Protein AF-A0A3D4XRX7-F1 (afdb_monomer_lite)

Sequence (176 aa):
MFIRAAVGLFLGCFAVFLVAKLLLFFTFFVIAALLIKFAVLLLLSAFVLLILTALFGVLRHVVAAMRRYFSAPARERRRVAFASVQHVNAQRLFHFQRLQLGYFKEIQRQRVLEKDTKAHINKLAQAIEIELQRVKPLLPSATFRQFMRKNQRYRMQQNAKALLELHNQIATLTRK

Secondary structure (DSSP, 8-state):
-HHHHHHHHHHHHHHHHHHHHHHHHTT-HHHHHHHHHHHHHHHHHHHHHHHHHHHHHHHHHHHHHHHHHTSHHHHHHHHHHHHHHHHHHHHHHHHHHHHHHHHHHHHHHHHHHHHHHHHHHHHHHHHHHHHHHHHGGGS-HHHHHHHHHHHHHHHHTT-HHHHHHHHHHHHHHH--

Foldseek 3Di:
DLLVVLVVLLVVLVVLLVVLVVCVVVVVPPVSVVSPVVSVVSNVVSVVSVVVVVVVVVVVVVVVVVCVCPDPVVVVVVVVVVVVVVVVVVVVVVVVVVVVVVVVVVVVVVVVVVVVLLVVLVVLLVVVVVLLVVCVVVDDPVVSVVLNVQSVVCSVVSPPPSSVVSSVVSVVVVVD

Radius of gyration: 50.94 Å; chains: 1; bounding box: 102×37×115 Å

pLDDT: mean 88.62, std 7.12, range [45.5, 96.94]

Structure (mmCIF, N/CA/C/O backbone):
data_AF-A0A3D4XRX7-F1
#
_entry.id   AF-A0A3D4XRX7-F1
#
loop_
_atom_site.group_PDB
_atom_site.id
_atom_site.type_symbol
_atom_site.label_atom_id
_atom_site.label_alt_id
_atom_site.label_comp_id
_atom_site.label_asym_id
_atom_site.label_entity_id
_atom_site.label_seq_id
_atom_site.pdbx_PDB_ins_code
_atom_site.Cartn_x
_atom_site.Cartn_y
_atom_site.Cartn_z
_atom_site.occupancy
_atom_site.B_iso_or_equiv
_atom_site.auth_seq_id
_atom_site.auth_comp_id
_atom_site.auth_asym_id
_atom_site.auth_atom_id
_atom_site.pdbx_PDB_model_num
ATOM 1 N N . MET A 1 1 ? 22.500 5.547 -41.992 1.00 67.56 1 MET A N 1
ATOM 2 C CA . MET A 1 1 ? 23.628 5.896 -42.885 1.00 67.56 1 MET A CA 1
ATOM 3 C C . MET A 1 1 ? 24.955 5.930 -42.134 1.00 67.56 1 MET A C 1
ATOM 5 O O . MET A 1 1 ? 25.847 5.203 -42.538 1.00 67.56 1 MET A O 1
ATOM 9 N N . PHE A 1 2 ? 25.068 6.629 -40.999 1.00 73.88 2 PHE A N 1
ATOM 10 C CA . PHE A 1 2 ? 26.314 6.690 -40.212 1.00 73.88 2 PHE A CA 1
ATOM 11 C C . PHE A 1 2 ? 26.869 5.335 -39.732 1.00 73.88 2 PHE A C 1
ATOM 13 O O . PHE A 1 2 ? 28.061 5.103 -39.856 1.00 73.88 2 PHE A O 1
ATOM 20 N N . ILE A 1 3 ? 26.024 4.394 -39.291 1.00 76.50 3 ILE A N 1
ATOM 21 C CA . ILE A 1 3 ? 26.480 3.037 -38.913 1.00 76.50 3 ILE A CA 1
ATOM 22 C C . ILE A 1 3 ? 27.089 2.299 -40.117 1.00 76.50 3 ILE A C 1
ATOM 24 O O . ILE A 1 3 ? 28.121 1.652 -39.993 1.00 76.50 3 ILE A O 1
ATOM 28 N N . ARG A 1 4 ? 26.493 2.444 -41.310 1.00 80.62 4 ARG A N 1
ATOM 29 C CA . ARG A 1 4 ? 27.033 1.853 -42.548 1.00 80.62 4 ARG A CA 1
ATOM 30 C C . ARG A 1 4 ? 28.375 2.487 -42.927 1.00 80.62 4 ARG A C 1
ATOM 32 O O . ARG A 1 4 ? 29.272 1.773 -43.354 1.00 80.62 4 ARG A O 1
ATOM 39 N N . ALA A 1 5 ? 28.524 3.797 -42.719 1.00 78.12 5 ALA A N 1
ATOM 40 C CA . ALA A 1 5 ? 29.788 4.501 -42.925 1.00 78.12 5 ALA A CA 1
ATOM 41 C C . ALA A 1 5 ? 30.873 4.047 -41.930 1.00 78.12 5 ALA A C 1
ATOM 43 O O . ALA A 1 5 ? 31.991 3.776 -42.347 1.00 78.12 5 ALA A O 1
ATOM 44 N N . ALA A 1 6 ? 30.542 3.875 -40.645 1.00 76.94 6 ALA A N 1
ATOM 45 C CA . ALA A 1 6 ? 31.476 3.354 -39.643 1.00 76.94 6 ALA A CA 1
ATOM 46 C C . ALA A 1 6 ? 31.948 1.926 -39.960 1.00 76.94 6 ALA A C 1
ATOM 48 O O . ALA A 1 6 ? 33.137 1.636 -39.871 1.00 76.94 6 ALA A O 1
ATOM 49 N N . VAL A 1 7 ? 31.033 1.046 -40.377 1.00 81.31 7 VAL A N 1
ATOM 50 C CA . VAL A 1 7 ? 31.370 -0.326 -40.792 1.00 81.31 7 VAL A CA 1
ATOM 51 C C . VAL A 1 7 ? 32.230 -0.322 -42.060 1.00 81.31 7 VAL A C 1
ATOM 53 O O . VAL A 1 7 ? 33.197 -1.073 -42.141 1.00 81.31 7 VAL A O 1
ATOM 56 N N . GLY A 1 8 ? 31.935 0.558 -43.022 1.00 81.62 8 GLY A N 1
ATOM 57 C CA . GLY A 1 8 ? 32.759 0.738 -44.220 1.00 81.62 8 GLY A CA 1
ATOM 58 C C . GLY A 1 8 ? 34.181 1.211 -43.901 1.00 81.62 8 GLY A C 1
ATOM 59 O O . GLY A 1 8 ? 35.139 0.668 -44.443 1.00 81.62 8 GLY A O 1
ATOM 60 N N . LEU A 1 9 ? 34.332 2.158 -42.970 1.00 81.44 9 LEU A N 1
ATOM 61 C CA . LEU A 1 9 ? 35.639 2.604 -42.477 1.00 81.44 9 LEU A CA 1
ATOM 62 C C . LEU A 1 9 ? 36.388 1.472 -41.758 1.00 81.44 9 LEU A C 1
ATOM 64 O O . LEU A 1 9 ? 37.580 1.284 -41.977 1.00 81.44 9 LEU A O 1
ATOM 68 N N . PHE A 1 10 ? 35.694 0.662 -40.958 1.00 80.88 10 PHE A N 1
ATOM 69 C CA . PHE A 1 10 ? 36.294 -0.486 -40.277 1.00 80.88 10 PHE A CA 1
ATOM 70 C C . PHE A 1 10 ? 36.808 -1.550 -41.264 1.00 80.88 10 PHE A C 1
ATOM 72 O O . PHE A 1 10 ? 37.938 -2.023 -41.144 1.00 80.88 10 PHE A O 1
ATOM 79 N N . LEU A 1 11 ? 36.015 -1.878 -42.289 1.00 84.19 11 LEU A N 1
ATOM 80 C CA . LEU A 1 11 ? 36.417 -2.794 -43.364 1.00 84.19 11 LEU A CA 1
ATOM 81 C C . LEU A 1 11 ? 37.577 -2.226 -44.196 1.00 84.19 11 LEU A C 1
ATOM 83 O O . LEU A 1 11 ? 38.511 -2.953 -44.531 1.00 84.19 11 LEU A O 1
ATOM 87 N N . GLY A 1 12 ? 37.561 -0.919 -44.471 1.00 81.56 12 GLY A N 1
ATOM 88 C CA . GLY A 1 12 ? 38.665 -0.221 -45.129 1.00 81.56 12 GLY A CA 1
ATOM 89 C C . GLY A 1 12 ? 39.961 -0.282 -44.318 1.00 81.56 12 GLY A C 1
ATOM 90 O O . GLY A 1 12 ? 41.017 -0.578 -44.870 1.00 81.56 12 GLY A O 1
ATOM 91 N N . CYS A 1 13 ? 39.885 -0.098 -42.997 1.00 83.81 13 CYS A N 1
ATOM 92 C CA . CYS A 1 13 ? 41.031 -0.255 -42.102 1.00 83.81 13 CYS A CA 1
ATOM 93 C C . CYS A 1 13 ? 41.625 -1.669 -42.181 1.00 83.81 13 CYS A C 1
ATOM 95 O O . CYS A 1 13 ? 42.844 -1.817 -42.243 1.00 83.81 13 CYS A O 1
ATOM 97 N N . PHE A 1 14 ? 40.782 -2.704 -42.209 1.00 82.06 14 PHE A N 1
ATOM 98 C CA . PHE A 1 14 ? 41.235 -4.090 -42.328 1.00 82.06 14 PHE A CA 1
ATOM 99 C C . PHE A 1 14 ? 41.996 -4.340 -43.640 1.00 82.06 14 PHE A C 1
ATOM 101 O O . PHE A 1 14 ? 43.071 -4.941 -43.628 1.00 82.06 14 PHE A O 1
ATOM 108 N N . ALA A 1 15 ? 41.494 -3.807 -44.759 1.00 84.00 15 ALA A N 1
ATOM 109 C CA . ALA A 1 15 ? 42.167 -3.893 -46.054 1.00 84.00 15 ALA A CA 1
ATOM 110 C C . ALA A 1 15 ? 43.529 -3.172 -46.053 1.00 84.00 15 ALA A C 1
ATOM 112 O O . ALA A 1 15 ? 44.527 -3.738 -46.496 1.00 84.00 15 ALA A O 1
ATOM 113 N N . VAL A 1 16 ? 43.602 -1.959 -45.492 1.00 83.12 16 VAL A N 1
ATOM 114 C CA . VAL A 1 16 ? 44.862 -1.200 -45.374 1.00 83.12 16 VAL A CA 1
ATOM 115 C C . VAL A 1 16 ? 45.874 -1.937 -44.490 1.00 83.12 16 VAL A C 1
ATOM 117 O O . VAL A 1 16 ? 47.062 -1.963 -44.806 1.00 83.12 16 VAL A O 1
ATOM 120 N N . PHE A 1 17 ? 45.420 -2.590 -43.417 1.00 83.62 17 PHE A N 1
ATOM 121 C CA . PHE A 1 17 ? 46.286 -3.363 -42.525 1.00 83.62 17 PHE A CA 1
ATOM 122 C C . PHE A 1 17 ? 46.851 -4.623 -43.203 1.00 83.62 17 PHE A C 1
ATOM 124 O O . PHE A 1 17 ? 48.025 -4.948 -43.023 1.00 83.62 17 PHE A O 1
ATOM 131 N N . LEU A 1 18 ? 46.046 -5.309 -44.025 1.00 84.75 18 LEU A N 1
ATOM 132 C CA . LEU A 1 18 ? 46.500 -6.441 -44.841 1.00 84.75 18 LEU A CA 1
ATOM 133 C C . LEU A 1 18 ? 47.561 -6.016 -45.859 1.00 84.75 18 LEU A C 1
ATOM 135 O O . LEU A 1 18 ? 48.597 -6.672 -45.971 1.00 84.75 18 LEU A O 1
ATOM 139 N N . VAL A 1 19 ? 47.333 -4.895 -46.546 1.00 83.38 19 VAL A N 1
ATOM 140 C CA . VAL A 1 19 ? 48.297 -4.320 -47.493 1.00 83.38 19 VAL A CA 1
ATOM 141 C C . VAL A 1 19 ? 49.592 -3.944 -46.772 1.00 83.38 19 VAL A C 1
ATOM 143 O O . VAL A 1 19 ? 50.667 -4.342 -47.207 1.00 83.38 19 VAL A O 1
ATOM 146 N N . ALA A 1 20 ? 49.516 -3.271 -45.622 1.00 78.31 20 ALA A N 1
ATOM 147 C CA . ALA A 1 20 ? 50.701 -2.921 -44.840 1.00 78.31 20 ALA A CA 1
ATOM 148 C C . ALA A 1 20 ? 51.506 -4.155 -44.390 1.00 78.31 20 ALA A C 1
ATOM 150 O O . ALA A 1 20 ? 52.736 -4.142 -44.436 1.00 78.31 20 ALA A O 1
ATOM 151 N N . LYS A 1 21 ? 50.825 -5.241 -44.001 1.00 81.50 21 LYS A N 1
ATOM 152 C CA . LYS A 1 21 ? 51.461 -6.508 -43.613 1.00 81.50 21 LYS A CA 1
ATOM 153 C C . LYS A 1 21 ? 52.162 -7.190 -44.794 1.00 81.50 21 LYS A C 1
ATOM 155 O O . LYS A 1 21 ? 53.261 -7.710 -44.622 1.00 81.50 21 LYS A O 1
ATOM 160 N N . LEU A 1 22 ? 51.561 -7.149 -45.983 1.00 84.56 22 LEU A N 1
ATOM 161 C CA . LEU A 1 22 ? 52.189 -7.594 -47.232 1.00 84.56 22 LEU A CA 1
ATOM 162 C C . LEU A 1 22 ? 53.437 -6.760 -47.558 1.00 84.56 22 LEU A C 1
ATOM 164 O O . LEU A 1 22 ? 54.480 -7.330 -47.857 1.00 84.56 22 LEU A O 1
ATOM 168 N N . LEU A 1 23 ? 53.380 -5.430 -47.430 1.00 81.19 23 LEU A N 1
ATOM 169 C CA . LEU A 1 23 ? 54.551 -4.573 -47.662 1.00 81.19 23 LEU A CA 1
ATOM 170 C C . LEU A 1 23 ? 55.696 -4.842 -46.673 1.00 81.19 23 LEU A C 1
ATOM 172 O O . LEU A 1 23 ? 56.857 -4.792 -47.075 1.00 81.19 23 LEU A O 1
ATOM 176 N N . LEU A 1 24 ? 55.391 -5.160 -45.409 1.00 77.19 24 LEU A N 1
ATOM 177 C CA . LEU A 1 24 ? 56.407 -5.590 -44.439 1.00 77.19 24 LEU A CA 1
ATOM 178 C C . LEU A 1 24 ? 57.068 -6.911 -44.841 1.00 77.19 24 LEU A C 1
ATOM 180 O O . LEU A 1 24 ? 58.272 -7.062 -44.652 1.00 77.19 24 LEU A O 1
ATOM 184 N N . PHE A 1 25 ? 56.306 -7.846 -45.415 1.00 83.19 25 PHE A N 1
ATOM 185 C CA . PHE A 1 25 ? 56.841 -9.112 -45.920 1.00 83.19 25 PHE A CA 1
ATOM 186 C C . PHE A 1 25 ? 57.820 -8.897 -47.086 1.00 83.19 25 PHE A C 1
ATOM 188 O O . PHE A 1 25 ? 58.862 -9.541 -47.140 1.00 83.19 25 PHE A O 1
ATOM 195 N N . PHE A 1 26 ? 57.537 -7.927 -47.961 1.00 83.69 26 PHE A N 1
ATOM 196 C CA . PHE A 1 26 ? 58.425 -7.493 -49.049 1.00 83.69 26 PHE A CA 1
ATOM 197 C C . PHE A 1 26 ? 59.491 -6.464 -48.618 1.00 83.69 26 PHE A C 1
ATOM 199 O O . PHE A 1 26 ? 60.028 -5.765 -49.469 1.00 83.69 26 PHE A O 1
ATOM 206 N N . THR A 1 27 ? 59.769 -6.341 -47.313 1.00 80.94 27 THR A N 1
ATOM 207 C CA . THR A 1 27 ? 60.807 -5.471 -46.715 1.00 80.94 27 THR A CA 1
ATOM 208 C C . THR A 1 27 ? 60.687 -3.960 -46.998 1.00 80.94 27 THR A C 1
ATOM 210 O O . THR A 1 27 ? 61.606 -3.190 -46.710 1.00 80.94 27 THR A O 1
ATOM 213 N N . PHE A 1 28 ? 59.519 -3.473 -47.439 1.00 80.69 28 PHE A N 1
ATOM 214 C CA . PHE A 1 28 ? 59.228 -2.041 -47.618 1.00 80.69 28 PHE A CA 1
ATOM 215 C C . PHE A 1 28 ? 58.776 -1.369 -46.307 1.00 80.69 28 PHE A C 1
ATOM 217 O O . PHE A 1 28 ? 57.620 -0.967 -46.139 1.00 80.69 28 PHE A O 1
ATOM 224 N N . PHE A 1 29 ? 59.704 -1.215 -45.360 1.00 82.31 29 PHE A N 1
ATOM 225 C CA . PHE A 1 29 ? 59.407 -0.766 -43.992 1.00 82.31 29 PHE A CA 1
ATOM 226 C C . PHE A 1 29 ? 58.809 0.647 -43.884 1.00 82.31 29 PHE A C 1
ATOM 228 O O . PHE A 1 29 ? 57.873 0.861 -43.113 1.00 82.31 29 PHE A O 1
ATOM 235 N N . VAL A 1 30 ? 59.312 1.618 -44.654 1.00 83.62 30 VAL A N 1
ATOM 236 C CA . VAL A 1 30 ? 58.897 3.032 -44.534 1.00 83.62 30 VAL A CA 1
ATOM 237 C C . VAL A 1 30 ? 57.440 3.232 -44.966 1.00 83.62 30 VAL A C 1
ATOM 239 O O . VAL A 1 30 ? 56.657 3.874 -44.266 1.00 83.62 30 VAL A O 1
ATOM 242 N N . ILE A 1 31 ? 57.055 2.636 -46.096 1.00 82.06 31 ILE A N 1
ATOM 243 C CA . ILE A 1 31 ? 55.699 2.746 -46.651 1.00 82.06 31 ILE A CA 1
ATOM 244 C C . ILE A 1 31 ? 54.709 1.975 -45.771 1.00 82.06 31 ILE A C 1
ATOM 246 O O . ILE A 1 31 ? 53.620 2.472 -45.476 1.00 82.06 31 ILE A O 1
ATOM 250 N N . ALA A 1 32 ? 55.103 0.798 -45.276 1.00 81.62 32 ALA A N 1
ATOM 251 C CA . ALA A 1 32 ? 54.278 0.033 -44.353 1.00 81.62 32 ALA A CA 1
ATOM 252 C C . ALA A 1 32 ? 54.015 0.781 -43.036 1.00 81.62 32 ALA A C 1
ATOM 254 O O . ALA A 1 32 ? 52.882 0.794 -42.556 1.00 81.62 32 ALA A O 1
ATOM 255 N N . ALA A 1 33 ? 55.018 1.462 -42.473 1.00 83.81 33 ALA A N 1
ATOM 256 C CA . ALA A 1 33 ? 54.847 2.247 -41.251 1.00 83.81 33 ALA A CA 1
ATOM 257 C C . ALA A 1 33 ? 53.851 3.410 -41.430 1.00 83.81 33 ALA A C 1
ATOM 259 O O . ALA A 1 33 ? 53.053 3.684 -40.530 1.00 83.81 33 ALA A O 1
ATOM 260 N N . LEU A 1 34 ? 53.856 4.074 -42.593 1.00 86.75 34 LEU A N 1
ATOM 261 C CA . LEU A 1 34 ? 52.875 5.114 -42.923 1.00 86.75 34 LEU A CA 1
ATOM 262 C C . LEU A 1 34 ? 51.460 4.540 -43.069 1.00 86.75 34 LEU A C 1
ATOM 264 O O . LEU A 1 34 ? 50.518 5.097 -42.504 1.00 86.75 34 LEU A O 1
ATOM 268 N N . LEU A 1 35 ? 51.313 3.403 -43.756 1.00 84.75 35 LEU A N 1
ATOM 269 C CA . LEU A 1 35 ? 50.025 2.719 -43.909 1.00 84.75 35 LEU A CA 1
ATOM 270 C C . LEU A 1 35 ? 49.449 2.262 -42.564 1.00 84.75 35 LEU A C 1
ATOM 272 O O . LEU A 1 35 ? 48.249 2.399 -42.343 1.00 84.75 35 LEU A O 1
ATOM 276 N N . ILE A 1 36 ? 50.287 1.783 -41.640 1.00 85.69 36 ILE A N 1
ATOM 277 C CA . ILE A 1 36 ? 49.852 1.405 -40.287 1.00 85.69 36 ILE A CA 1
ATOM 278 C C . ILE A 1 36 ? 49.340 2.631 -39.524 1.00 85.69 36 ILE A C 1
ATOM 280 O O . ILE A 1 36 ? 48.254 2.579 -38.951 1.00 85.69 36 ILE A O 1
ATOM 284 N N . LYS A 1 37 ? 50.071 3.756 -39.544 1.00 87.44 37 LYS A N 1
ATOM 285 C CA . LYS A 1 37 ? 49.617 5.004 -38.901 1.00 87.44 37 LYS A CA 1
ATOM 286 C C . LYS A 1 37 ? 48.292 5.493 -39.487 1.00 87.44 37 LYS A C 1
ATOM 288 O O . LYS A 1 37 ? 47.403 5.903 -38.743 1.00 87.44 37 LYS A O 1
ATOM 293 N N . PHE A 1 38 ? 48.144 5.407 -40.807 1.00 85.38 38 PHE A N 1
ATOM 294 C CA . PHE A 1 38 ? 46.907 5.762 -41.492 1.00 85.38 38 PHE A CA 1
ATOM 295 C C . PHE A 1 38 ? 45.748 4.832 -41.107 1.00 85.38 38 PHE A C 1
ATOM 297 O O . PHE A 1 38 ? 44.667 5.315 -40.777 1.00 85.38 38 PHE A O 1
ATOM 304 N N . ALA A 1 39 ? 45.979 3.517 -41.058 1.00 83.75 39 ALA A N 1
ATOM 305 C CA . ALA A 1 39 ? 44.987 2.539 -40.615 1.00 83.75 39 ALA A CA 1
ATOM 306 C C . ALA A 1 39 ? 44.517 2.817 -39.178 1.00 83.75 39 ALA A C 1
ATOM 308 O O . ALA A 1 39 ? 43.318 2.815 -38.914 1.00 83.75 39 ALA A O 1
ATOM 309 N N . VAL A 1 40 ? 45.438 3.137 -38.263 1.00 88.00 40 VAL A N 1
ATOM 310 C CA . VAL A 1 40 ? 45.103 3.488 -36.872 1.00 88.00 40 VAL A CA 1
ATOM 311 C C . VAL A 1 40 ? 44.225 4.742 -36.796 1.00 88.00 40 VAL A C 1
ATOM 313 O O . VAL A 1 40 ? 43.233 4.742 -36.068 1.00 88.00 40 VAL A O 1
ATOM 316 N N . LEU A 1 41 ? 44.530 5.793 -37.565 1.00 89.44 41 LEU A N 1
ATOM 317 C CA . LEU A 1 41 ? 43.690 6.999 -37.619 1.00 89.44 41 LEU A CA 1
ATOM 318 C C . LEU A 1 41 ? 42.291 6.700 -38.173 1.00 89.44 41 LEU A C 1
ATOM 320 O O . LEU A 1 41 ? 41.293 7.208 -37.660 1.00 89.44 41 LEU A O 1
ATOM 324 N N . LEU A 1 42 ? 42.213 5.852 -39.197 1.00 86.81 42 LEU A N 1
ATOM 325 C CA . LEU A 1 42 ? 40.960 5.455 -39.833 1.00 86.81 42 LEU A CA 1
ATOM 326 C C . LEU A 1 42 ? 40.094 4.619 -38.871 1.00 86.81 42 LEU A C 1
ATOM 328 O O . LEU A 1 42 ? 38.892 4.862 -38.746 1.00 86.81 42 LEU A O 1
ATOM 332 N N . LEU A 1 43 ? 40.715 3.713 -38.109 1.00 87.19 43 LEU A N 1
ATOM 333 C CA . LEU A 1 43 ? 40.068 2.943 -37.045 1.00 87.19 43 LEU A CA 1
ATOM 334 C C . LEU A 1 43 ? 39.539 3.846 -35.923 1.00 87.19 43 LEU A C 1
ATOM 336 O O . LEU A 1 43 ? 38.391 3.701 -35.499 1.00 87.19 43 LEU A O 1
ATOM 340 N N . LEU A 1 44 ? 40.356 4.802 -35.46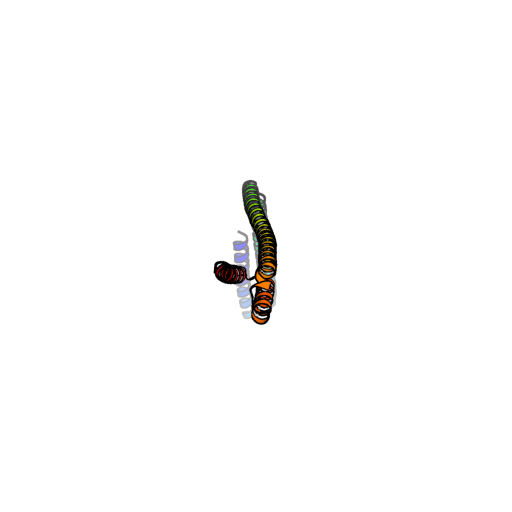7 1.00 90.56 44 LEU A N 1
ATOM 341 C CA . LEU A 1 44 ? 39.970 5.766 -34.436 1.00 90.56 44 LEU A CA 1
ATOM 342 C C . LEU A 1 44 ? 38.777 6.615 -34.899 1.00 90.56 44 LEU A C 1
ATOM 344 O O . LEU A 1 44 ? 37.821 6.803 -34.150 1.00 90.56 44 LEU A O 1
ATOM 348 N N . SER A 1 45 ? 38.798 7.074 -36.153 1.00 87.00 45 SER A N 1
ATOM 349 C CA . SER A 1 45 ? 37.696 7.826 -36.760 1.00 87.00 45 SER A CA 1
ATOM 350 C C . SER A 1 45 ? 36.399 7.010 -36.805 1.00 87.00 45 SER A C 1
ATOM 352 O O . SER A 1 45 ? 35.347 7.504 -36.392 1.00 87.00 45 SER A O 1
ATOM 354 N N . ALA A 1 46 ? 36.469 5.739 -37.218 1.00 85.94 46 ALA A N 1
ATOM 355 C CA . ALA A 1 46 ? 35.317 4.838 -37.219 1.00 85.94 46 ALA A CA 1
ATOM 356 C C . ALA A 1 46 ? 34.733 4.658 -35.809 1.00 85.94 46 ALA A C 1
ATOM 358 O O . ALA A 1 46 ? 33.515 4.703 -35.624 1.00 85.94 46 ALA A O 1
ATOM 359 N N . PHE A 1 47 ? 35.600 4.505 -34.805 1.00 87.31 47 PHE A N 1
ATOM 360 C CA . PHE A 1 47 ? 35.196 4.337 -33.413 1.00 87.31 47 PHE A CA 1
ATOM 361 C C . PHE A 1 47 ? 34.524 5.592 -32.839 1.00 87.31 47 PHE A C 1
ATOM 363 O O . PHE A 1 47 ? 33.444 5.505 -32.253 1.00 87.31 47 PHE A O 1
ATOM 370 N N . VAL A 1 48 ? 35.102 6.773 -33.072 1.00 91.12 48 VAL A N 1
ATOM 371 C CA . VAL A 1 48 ? 34.501 8.058 -32.676 1.00 91.12 48 VAL A CA 1
ATOM 372 C C . VAL A 1 48 ? 33.132 8.242 -33.331 1.00 91.12 48 VAL A C 1
ATOM 374 O O . VAL A 1 48 ? 32.176 8.652 -32.671 1.00 91.12 48 VAL A O 1
ATOM 377 N N . LEU A 1 49 ? 33.002 7.886 -34.610 1.00 89.50 49 LEU A N 1
ATOM 378 C CA . LEU A 1 49 ? 31.737 7.988 -35.330 1.00 89.50 49 LEU A CA 1
ATOM 379 C C . LEU A 1 49 ? 30.670 7.054 -34.738 1.00 89.50 49 LEU A C 1
ATOM 381 O O . LEU A 1 49 ? 29.521 7.469 -34.583 1.00 89.50 49 LEU A O 1
ATOM 385 N N . LEU A 1 50 ? 31.039 5.836 -34.326 1.00 88.31 50 LEU A N 1
ATOM 386 C CA . LEU A 1 50 ? 30.131 4.935 -33.606 1.00 88.31 50 LEU A CA 1
ATOM 387 C C . LEU A 1 50 ? 29.675 5.528 -32.271 1.00 88.31 50 LEU A C 1
ATOM 389 O O . LEU A 1 50 ? 28.468 5.573 -32.019 1.00 88.31 50 LEU A O 1
ATOM 393 N N . ILE A 1 51 ? 30.601 6.043 -31.458 1.00 90.38 51 ILE A N 1
ATOM 394 C CA . ILE A 1 51 ? 30.272 6.673 -30.170 1.00 90.38 51 ILE A CA 1
ATOM 395 C C . ILE A 1 51 ? 29.288 7.825 -30.370 1.00 90.38 51 ILE A C 1
ATOM 397 O O . ILE A 1 51 ? 28.252 7.876 -29.705 1.00 90.38 51 ILE A O 1
ATOM 401 N N . LEU A 1 52 ? 29.571 8.722 -31.317 1.00 91.88 52 LEU A N 1
ATOM 402 C CA . LEU A 1 52 ? 28.694 9.851 -31.610 1.00 91.88 52 LEU A CA 1
ATOM 403 C C . LEU A 1 52 ? 27.302 9.372 -32.029 1.00 91.88 52 LEU A C 1
ATOM 405 O O . LEU A 1 52 ? 26.303 9.867 -31.510 1.00 91.88 52 LEU A O 1
ATOM 409 N N . THR A 1 53 ? 27.204 8.375 -32.913 1.00 90.00 53 THR A N 1
ATOM 410 C CA . THR A 1 53 ? 25.892 7.856 -33.334 1.00 90.00 53 THR A CA 1
ATOM 411 C C . THR A 1 53 ? 25.092 7.247 -32.189 1.00 90.00 53 THR A C 1
ATOM 413 O O . THR A 1 53 ? 23.884 7.479 -32.111 1.00 90.00 53 THR A O 1
ATOM 416 N N . ALA A 1 54 ? 25.749 6.519 -31.284 1.00 87.69 54 ALA A N 1
ATOM 417 C CA . ALA A 1 54 ? 25.108 5.960 -30.103 1.00 87.69 54 ALA A CA 1
ATOM 418 C C . ALA A 1 54 ? 24.598 7.076 -29.179 1.00 87.69 54 ALA A C 1
ATOM 420 O O . ALA A 1 54 ? 23.431 7.062 -28.781 1.00 87.69 54 ALA A O 1
ATOM 421 N N . LEU A 1 55 ? 25.428 8.090 -28.916 1.00 93.62 55 LEU A N 1
ATOM 422 C CA . LEU A 1 55 ? 25.075 9.227 -28.067 1.00 93.62 55 LEU A CA 1
ATOM 423 C C . LEU A 1 55 ? 23.882 10.012 -28.630 1.00 93.62 55 LEU A C 1
ATOM 425 O O . LEU A 1 55 ? 22.912 10.268 -27.915 1.00 93.62 55 LEU A O 1
ATOM 429 N N . PHE A 1 56 ? 23.905 10.339 -29.926 1.00 93.50 56 PHE A N 1
ATOM 430 C CA . PHE A 1 56 ? 22.788 11.012 -30.592 1.00 93.50 56 PHE A CA 1
ATOM 431 C C . PHE A 1 56 ? 21.515 10.159 -30.599 1.00 93.50 56 PHE A C 1
ATOM 433 O O . PHE A 1 56 ? 20.417 10.699 -30.447 1.00 93.50 56 PHE A O 1
ATOM 440 N N . GLY A 1 57 ? 21.643 8.837 -30.746 1.00 91.00 57 GLY A N 1
ATOM 441 C CA . GLY A 1 57 ? 20.521 7.906 -30.652 1.00 91.00 57 GLY A CA 1
ATOM 442 C C . GLY A 1 57 ? 19.845 7.970 -29.283 1.00 91.00 57 GLY A C 1
ATOM 443 O O . GLY A 1 57 ? 18.635 8.197 -29.200 1.00 91.00 57 GLY A O 1
ATOM 444 N N . VAL A 1 58 ? 20.633 7.852 -28.211 1.00 92.62 58 VAL A N 1
ATOM 445 C CA . VAL A 1 58 ? 20.138 7.946 -26.829 1.00 92.62 58 VAL A CA 1
ATOM 446 C C . VAL A 1 58 ? 19.496 9.308 -26.579 1.00 92.62 58 VAL A C 1
ATOM 448 O O . VAL A 1 58 ? 18.353 9.369 -26.123 1.00 92.62 58 VAL A O 1
ATOM 451 N N . LEU A 1 59 ? 20.168 10.402 -26.947 1.00 94.19 59 LEU A N 1
ATOM 452 C CA . LEU A 1 59 ? 19.647 11.754 -26.751 1.00 94.19 59 LEU A CA 1
ATOM 453 C C . LEU A 1 59 ? 18.308 11.955 -27.473 1.00 94.19 59 LEU A C 1
ATOM 455 O O . LEU A 1 59 ? 17.359 12.488 -26.897 1.00 94.19 59 LEU A O 1
ATOM 459 N N . ARG A 1 60 ? 18.186 11.468 -28.713 1.00 93.69 60 ARG A N 1
ATOM 460 C CA . ARG A 1 60 ? 16.933 11.525 -29.474 1.00 93.69 60 ARG A CA 1
ATOM 461 C C . ARG A 1 60 ? 15.812 10.755 -28.780 1.00 93.69 60 ARG A C 1
ATOM 463 O O . ARG A 1 60 ? 14.684 11.249 -28.737 1.00 93.69 60 ARG A O 1
ATOM 470 N N . HIS A 1 61 ? 16.100 9.577 -28.231 1.00 91.38 61 HIS A N 1
ATOM 471 C CA . HIS A 1 61 ? 15.119 8.800 -27.474 1.00 91.38 61 HIS A CA 1
ATOM 472 C C . HIS A 1 61 ? 14.680 9.512 -26.195 1.00 91.38 61 HIS A C 1
ATOM 474 O O . HIS A 1 61 ? 13.480 9.581 -25.932 1.00 91.38 61 HIS A O 1
ATOM 480 N N . VAL A 1 62 ? 15.616 10.104 -25.452 1.00 92.31 62 VAL A N 1
ATOM 481 C CA . VAL A 1 62 ? 15.316 10.888 -24.246 1.00 92.31 62 VAL A CA 1
ATOM 482 C C . VAL A 1 62 ? 14.440 12.093 -24.585 1.00 92.31 62 VAL A C 1
ATOM 484 O O . VAL A 1 62 ? 13.407 12.299 -23.951 1.00 92.31 62 VAL A O 1
ATOM 487 N N . VAL A 1 63 ? 14.779 12.852 -25.631 1.00 92.94 63 VAL A N 1
ATOM 488 C CA . VAL A 1 63 ? 13.976 14.004 -26.075 1.00 92.94 63 VAL A CA 1
ATOM 489 C C . VAL A 1 63 ? 12.583 13.565 -26.531 1.00 92.94 63 VAL A C 1
ATOM 491 O O . VAL A 1 63 ? 11.589 14.206 -26.189 1.00 92.94 63 VAL A O 1
ATOM 494 N N . ALA A 1 64 ? 12.470 12.459 -27.269 1.00 91.00 64 ALA A N 1
ATOM 495 C CA . ALA A 1 64 ? 11.176 11.924 -27.683 1.00 91.00 64 ALA A CA 1
ATOM 496 C C . ALA A 1 64 ? 10.333 11.460 -26.482 1.00 91.00 64 ALA A C 1
ATOM 498 O O . ALA A 1 64 ? 9.132 11.730 -26.437 1.00 91.00 64 ALA A O 1
ATOM 499 N N . ALA A 1 65 ? 10.952 10.804 -25.498 1.00 87.62 65 ALA A N 1
ATOM 500 C CA . ALA A 1 65 ? 10.296 10.375 -24.268 1.00 87.62 65 ALA A CA 1
ATOM 501 C C . ALA A 1 65 ? 9.824 11.575 -23.438 1.00 87.62 65 ALA A C 1
ATOM 503 O O . ALA A 1 65 ? 8.667 11.602 -23.029 1.00 87.62 65 ALA A O 1
ATOM 504 N N . MET A 1 66 ? 10.661 12.604 -23.282 1.00 87.94 66 MET A N 1
ATOM 505 C CA . MET A 1 66 ? 10.294 13.874 -22.649 1.00 87.94 66 MET A CA 1
ATOM 506 C C . MET A 1 66 ? 9.095 14.517 -23.351 1.00 87.94 66 MET A C 1
ATOM 508 O O . MET A 1 66 ? 8.088 14.808 -22.709 1.00 87.94 66 MET A O 1
ATOM 512 N N . ARG A 1 67 ? 9.140 14.675 -24.681 1.00 88.06 67 ARG A N 1
ATOM 513 C CA . ARG A 1 67 ? 8.022 15.248 -25.454 1.00 88.06 67 ARG A CA 1
ATOM 514 C C . ARG A 1 67 ? 6.732 14.446 -25.289 1.00 88.06 67 ARG A C 1
ATOM 516 O O . ARG A 1 67 ? 5.666 15.032 -25.135 1.00 88.06 67 ARG A O 1
ATOM 523 N N . ARG A 1 68 ? 6.814 13.111 -25.281 1.00 85.06 68 ARG A N 1
ATOM 524 C CA . ARG A 1 68 ? 5.660 12.232 -25.027 1.00 85.06 68 ARG A CA 1
ATOM 525 C C . ARG A 1 68 ? 5.150 12.361 -23.595 1.00 85.06 68 ARG A C 1
ATOM 527 O O . ARG A 1 68 ? 3.943 12.424 -23.394 1.00 85.06 68 ARG A O 1
ATOM 534 N N . TYR A 1 69 ? 6.038 12.446 -22.614 1.00 83.19 69 TYR A N 1
ATOM 535 C CA . TYR A 1 69 ? 5.679 12.592 -21.206 1.00 83.19 69 TYR A CA 1
ATOM 536 C C . TYR A 1 69 ? 4.978 13.928 -20.924 1.00 83.19 69 TYR A C 1
ATOM 538 O O . TYR A 1 69 ? 3.963 13.968 -20.227 1.00 83.19 69 TYR A O 1
ATOM 546 N N . PHE A 1 70 ? 5.469 15.018 -21.516 1.00 82.81 70 PHE A N 1
ATOM 547 C CA . PHE A 1 70 ? 4.864 16.349 -21.418 1.00 82.81 70 PHE A CA 1
ATOM 548 C C . PHE A 1 70 ? 3.714 16.587 -22.406 1.00 82.81 70 PHE A C 1
ATOM 550 O O . PHE A 1 70 ? 3.103 17.653 -22.379 1.00 82.81 70 PHE A O 1
ATOM 557 N N . SER A 1 71 ? 3.369 15.602 -23.238 1.00 84.44 71 SER A N 1
ATOM 558 C CA . SER A 1 71 ? 2.235 15.719 -24.153 1.00 84.44 71 SER A CA 1
ATOM 559 C C . SER A 1 71 ? 0.906 15.853 -23.399 1.00 84.44 71 SER A C 1
ATOM 561 O O . SER A 1 71 ? 0.712 15.281 -22.320 1.00 84.44 71 SER A O 1
ATOM 563 N N . ALA A 1 72 ? -0.034 16.589 -23.995 1.00 79.56 72 ALA A N 1
ATOM 564 C CA . ALA A 1 72 ? -1.384 16.778 -23.468 1.00 79.56 72 ALA A CA 1
ATOM 565 C C . ALA A 1 72 ? -2.094 15.464 -23.058 1.00 79.56 72 ALA A C 1
ATOM 567 O O . ALA A 1 72 ? -2.567 15.396 -21.922 1.00 79.56 72 ALA A O 1
ATOM 568 N N . PRO A 1 73 ? -2.110 14.380 -23.866 1.00 80.19 73 PRO A N 1
ATOM 569 C CA . PRO A 1 73 ? -2.779 13.140 -23.460 1.00 80.19 73 PRO A CA 1
ATOM 570 C C . PRO A 1 73 ? -2.102 12.456 -22.262 1.00 80.19 73 PRO A C 1
ATOM 572 O O . PRO A 1 73 ? -2.778 11.882 -21.409 1.00 80.19 73 PRO A O 1
ATOM 575 N N . ALA A 1 74 ? -0.772 12.534 -22.147 1.00 79.62 74 ALA A N 1
ATOM 576 C CA . ALA A 1 74 ? -0.053 11.996 -20.991 1.00 79.62 74 ALA A CA 1
ATOM 577 C C . ALA A 1 74 ? -0.284 12.835 -19.722 1.00 79.62 74 ALA A C 1
ATOM 579 O O . ALA A 1 74 ? -0.281 12.304 -18.611 1.00 79.62 74 ALA A O 1
ATOM 580 N N . ARG A 1 75 ? -0.505 14.147 -19.860 1.00 85.06 75 ARG A N 1
ATOM 581 C CA . ARG A 1 75 ? -0.907 15.021 -18.750 1.00 85.06 75 ARG A CA 1
ATOM 582 C C . ARG A 1 75 ? -2.288 14.646 -18.215 1.00 85.06 75 ARG A C 1
ATOM 584 O O . ARG A 1 75 ? -2.431 14.512 -17.003 1.00 85.06 75 ARG A O 1
ATOM 591 N N . GLU A 1 76 ? -3.262 14.422 -19.092 1.00 86.38 76 GLU A N 1
ATOM 592 C CA . GLU A 1 76 ? -4.614 14.029 -18.675 1.00 86.38 76 GLU A CA 1
ATOM 593 C C . GLU A 1 76 ? -4.626 12.658 -17.990 1.00 86.38 76 GLU A C 1
ATOM 595 O O . GLU A 1 76 ? -5.176 12.516 -16.900 1.00 86.38 76 GLU A O 1
ATOM 600 N N . ARG A 1 77 ? -3.892 11.672 -18.523 1.00 87.62 77 ARG A N 1
ATOM 601 C CA . ARG A 1 77 ? -3.724 10.370 -17.849 1.00 87.62 77 ARG A CA 1
ATOM 602 C C . ARG A 1 77 ? -3.132 10.503 -16.443 1.00 87.62 77 ARG A C 1
ATOM 604 O O . ARG A 1 77 ? -3.584 9.824 -15.526 1.00 87.62 77 ARG A O 1
ATOM 611 N N . ARG A 1 78 ? -2.154 11.395 -16.250 1.00 88.12 78 ARG A N 1
ATOM 612 C CA . ARG A 1 78 ? -1.566 11.663 -14.925 1.00 88.12 78 ARG A CA 1
ATOM 613 C C . ARG A 1 78 ? -2.557 12.318 -13.971 1.00 88.12 78 ARG A C 1
ATOM 615 O O . ARG A 1 78 ? -2.578 11.957 -12.800 1.00 88.12 78 ARG A O 1
ATOM 622 N N . ARG A 1 79 ? -3.384 13.247 -14.456 1.00 90.75 79 ARG A N 1
ATOM 623 C CA . ARG A 1 79 ? -4.443 13.878 -13.654 1.00 90.75 79 ARG A CA 1
ATOM 624 C C . ARG A 1 79 ? -5.468 12.859 -13.181 1.00 90.75 79 ARG A C 1
ATOM 626 O O . ARG A 1 79 ? -5.777 12.836 -11.997 1.00 90.75 79 ARG A O 1
ATOM 633 N N . VAL A 1 80 ? -5.923 11.986 -14.077 1.00 93.00 80 VAL A N 1
ATOM 634 C CA . VAL A 1 80 ? -6.855 10.905 -13.730 1.00 93.00 80 VAL A CA 1
ATOM 635 C C . VAL A 1 80 ? -6.228 9.959 -12.705 1.00 93.00 80 VAL A C 1
ATOM 637 O O . VAL A 1 80 ? -6.848 9.686 -11.683 1.00 93.00 80 VAL A O 1
ATOM 640 N N . ALA A 1 81 ? -4.981 9.527 -12.920 1.00 93.75 81 A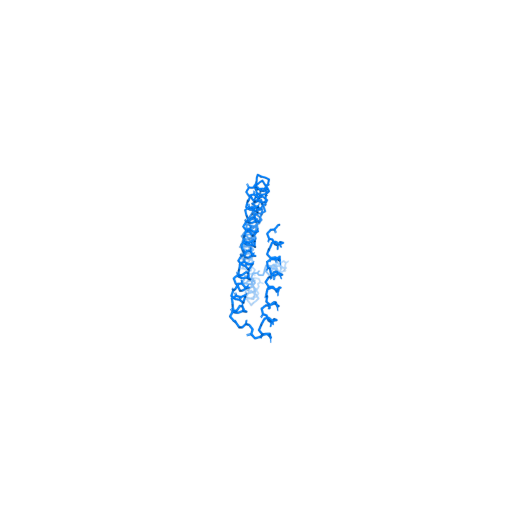LA A N 1
ATOM 641 C CA . ALA A 1 81 ? -4.274 8.660 -11.976 1.00 93.75 81 ALA A CA 1
ATOM 642 C C . ALA A 1 81 ? -4.091 9.318 -10.595 1.00 93.75 81 ALA A C 1
ATOM 644 O O . ALA A 1 81 ? -4.268 8.680 -9.558 1.00 93.75 81 ALA A O 1
ATOM 645 N N . PHE A 1 82 ? -3.770 10.612 -10.565 1.00 94.94 82 PHE A N 1
ATOM 646 C CA . PHE A 1 82 ? -3.657 11.364 -9.320 1.00 94.94 82 PHE A CA 1
ATOM 647 C C . PHE A 1 82 ? -5.007 11.479 -8.602 1.00 94.94 82 PHE A C 1
ATOM 649 O O . PHE A 1 82 ? -5.086 11.212 -7.404 1.00 94.94 82 PHE A O 1
ATOM 656 N N . ALA A 1 83 ? -6.077 11.803 -9.334 1.00 94.94 83 ALA A N 1
ATOM 657 C CA . ALA A 1 83 ? -7.428 11.882 -8.789 1.00 94.94 83 ALA A CA 1
ATOM 658 C C . ALA A 1 83 ? -7.904 10.526 -8.239 1.00 94.94 83 ALA A C 1
ATOM 660 O O . ALA A 1 83 ? -8.455 10.472 -7.141 1.00 94.94 83 ALA A O 1
ATOM 661 N N . SER A 1 84 ? -7.627 9.415 -8.934 1.00 94.38 84 SER A N 1
ATOM 662 C CA . SER A 1 84 ? -7.980 8.077 -8.443 1.00 94.38 84 SER A CA 1
ATOM 663 C C . SER A 1 84 ? -7.222 7.714 -7.167 1.00 94.38 84 SER A C 1
ATOM 665 O O . SER A 1 84 ? -7.808 7.170 -6.234 1.00 94.38 84 SER A O 1
ATOM 667 N N . VAL A 1 85 ? -5.931 8.056 -7.085 1.00 95.94 85 VAL A N 1
ATOM 668 C CA . VAL A 1 85 ? -5.132 7.824 -5.872 1.00 95.94 85 VAL A CA 1
ATOM 669 C C . VAL A 1 85 ? -5.647 8.674 -4.711 1.00 95.94 85 VAL A C 1
ATOM 671 O O . VAL A 1 85 ? -5.793 8.160 -3.602 1.00 95.94 85 VAL A O 1
ATOM 674 N N . GLN A 1 86 ? -5.982 9.945 -4.950 1.00 95.38 86 GLN A N 1
ATOM 675 C CA . GLN A 1 86 ? -6.595 10.788 -3.922 1.00 95.38 86 GLN A CA 1
ATOM 676 C C . GLN A 1 86 ? -7.913 10.202 -3.416 1.00 95.38 86 GLN A C 1
ATOM 678 O O . GLN A 1 86 ? -8.122 10.143 -2.206 1.00 95.38 86 GLN A O 1
ATOM 683 N N . HIS A 1 87 ? -8.768 9.721 -4.319 1.00 94.44 87 HIS A N 1
ATOM 684 C CA . HIS A 1 87 ? -10.043 9.123 -3.943 1.00 94.44 87 HIS A CA 1
ATOM 685 C C . HIS A 1 87 ? -9.852 7.884 -3.052 1.00 94.44 87 HIS A C 1
ATOM 687 O O . HIS A 1 87 ? -10.525 7.744 -2.027 1.00 94.44 87 HIS A O 1
ATOM 693 N N . VAL A 1 88 ? -8.921 6.994 -3.403 1.00 95.88 88 VAL A N 1
ATOM 694 C CA . VAL A 1 88 ? -8.610 5.801 -2.596 1.00 95.88 88 VAL A CA 1
ATOM 695 C C . VAL A 1 88 ? -8.045 6.196 -1.230 1.00 95.88 88 VAL A C 1
ATOM 697 O O . VAL A 1 88 ? -8.435 5.630 -0.208 1.00 95.88 88 VAL A O 1
ATOM 700 N N . ASN A 1 89 ? -7.159 7.191 -1.185 1.00 95.50 89 ASN A N 1
ATOM 701 C CA . ASN A 1 89 ? -6.579 7.667 0.069 1.00 95.50 89 ASN A CA 1
ATOM 702 C C . ASN A 1 89 ? -7.634 8.293 0.990 1.00 95.50 89 ASN A C 1
ATOM 704 O O . ASN A 1 89 ? -7.640 8.002 2.185 1.00 95.50 89 ASN A O 1
ATOM 708 N N . ALA A 1 90 ? -8.561 9.084 0.442 1.00 95.81 90 ALA A N 1
ATOM 709 C CA . ALA A 1 90 ? -9.670 9.653 1.202 1.00 95.81 90 ALA A CA 1
ATOM 710 C C . ALA A 1 90 ? -10.570 8.555 1.792 1.00 95.81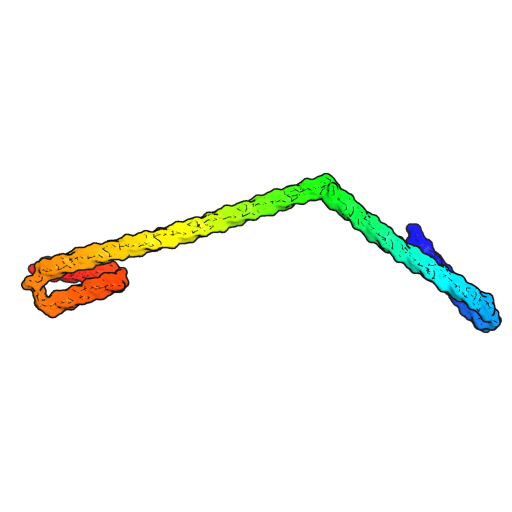 90 ALA A C 1
ATOM 712 O O . ALA A 1 90 ? -10.877 8.581 2.983 1.00 95.81 90 ALA A O 1
ATOM 713 N N . GLN A 1 91 ? -10.930 7.538 1.001 1.00 96.06 91 GLN A N 1
ATOM 714 C CA . GLN A 1 91 ? -11.719 6.401 1.489 1.00 96.06 91 GLN A CA 1
ATOM 715 C C . GLN A 1 91 ? -11.015 5.638 2.614 1.00 96.06 91 GLN A C 1
ATOM 717 O O . GLN A 1 91 ? -11.644 5.306 3.620 1.00 96.06 91 GLN A O 1
ATOM 722 N N . ARG A 1 92 ? -9.706 5.386 2.479 1.00 95.00 92 ARG A N 1
ATOM 723 C CA . ARG A 1 92 ? -8.910 4.742 3.535 1.00 95.00 92 ARG A CA 1
ATOM 724 C C . ARG A 1 92 ? -8.908 5.573 4.812 1.00 95.00 92 ARG A C 1
ATOM 726 O O . ARG A 1 92 ? -9.115 5.015 5.887 1.00 95.00 92 ARG A O 1
ATOM 733 N N . LEU A 1 93 ? -8.720 6.888 4.698 1.00 96.94 93 LEU A N 1
ATOM 734 C CA . LEU A 1 93 ? -8.746 7.792 5.845 1.00 96.94 93 LEU A CA 1
ATOM 735 C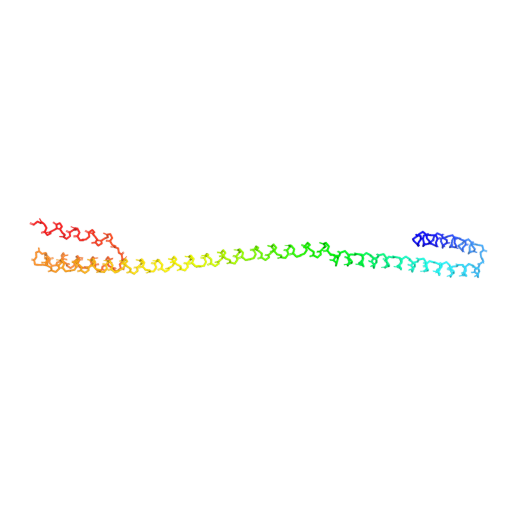 C . LEU A 1 93 ? -10.091 7.715 6.579 1.00 96.94 93 LEU A C 1
ATOM 737 O O . LEU A 1 93 ? -10.110 7.470 7.784 1.00 96.94 93 LEU A O 1
ATOM 741 N N . PHE A 1 94 ? -11.207 7.834 5.855 1.00 96.88 94 PHE A N 1
ATOM 742 C CA . PHE A 1 94 ? -12.544 7.725 6.444 1.00 96.88 94 PHE A CA 1
ATOM 743 C C . PHE A 1 94 ? -12.798 6.358 7.085 1.00 96.88 94 PHE A C 1
ATOM 745 O O . PHE A 1 94 ? -13.372 6.281 8.173 1.00 96.88 94 PHE A O 1
ATOM 752 N N . HIS A 1 95 ? -12.348 5.275 6.449 1.00 96.75 95 HIS A N 1
ATOM 753 C CA . HIS A 1 95 ? -12.459 3.931 7.006 1.00 96.75 95 HIS A CA 1
ATOM 754 C C . HIS A 1 95 ? -11.736 3.817 8.357 1.00 96.75 95 HIS A C 1
ATOM 756 O O . HIS A 1 95 ? -12.333 3.378 9.341 1.00 96.75 95 HIS A O 1
ATOM 762 N N . PHE A 1 96 ? -10.481 4.269 8.441 1.00 96.44 96 PHE A N 1
ATOM 763 C CA . PHE A 1 96 ? -9.719 4.212 9.690 1.00 96.44 96 PHE A CA 1
ATOM 764 C C . PHE A 1 96 ? -10.277 5.137 10.772 1.00 96.44 96 PHE A C 1
ATOM 766 O O . PHE A 1 96 ? -10.347 4.730 11.930 1.00 96.44 96 PHE A O 1
ATOM 773 N N . GLN A 1 97 ? -10.751 6.332 10.414 1.00 96.56 97 GLN A N 1
ATOM 774 C CA . GLN A 1 97 ? -11.443 7.214 11.357 1.00 96.56 97 GLN A CA 1
ATOM 775 C C . GLN A 1 97 ? -12.699 6.547 11.931 1.00 96.56 97 GLN A C 1
ATOM 777 O O . GLN A 1 97 ? -12.925 6.577 13.141 1.00 96.56 97 GLN A O 1
ATOM 782 N N . ARG A 1 98 ? -13.498 5.881 11.088 1.00 96.50 98 ARG A N 1
ATOM 783 C CA . ARG A 1 98 ? -14.689 5.149 11.537 1.00 96.50 98 ARG A CA 1
ATOM 784 C C . ARG A 1 98 ? -14.329 4.000 12.476 1.00 96.50 98 ARG A C 1
ATOM 786 O O . ARG A 1 98 ? -15.005 3.826 13.488 1.00 96.50 98 ARG A O 1
ATOM 793 N N . LEU A 1 99 ? -13.271 3.248 12.171 1.00 96.38 99 LEU A N 1
ATOM 794 C CA . LEU A 1 99 ? -12.781 2.178 13.042 1.00 96.38 99 LEU A CA 1
ATOM 795 C C . LEU A 1 99 ? -12.326 2.711 14.403 1.00 96.38 99 LEU A C 1
ATOM 797 O O . LEU A 1 99 ? -12.721 2.163 15.428 1.00 96.38 99 LEU A O 1
ATOM 801 N N . GLN A 1 100 ? -11.557 3.802 14.427 1.00 95.62 100 GLN A N 1
ATOM 802 C CA . GLN A 1 100 ? -11.114 4.432 15.672 1.00 95.62 100 GLN A CA 1
ATOM 803 C C . GLN A 1 100 ? -12.301 4.904 16.514 1.00 95.62 100 GLN A C 1
ATOM 805 O O . GLN A 1 100 ? -12.380 4.589 17.700 1.00 95.62 100 GLN A O 1
ATOM 810 N N . LEU A 1 101 ? -13.262 5.602 15.902 1.00 96.06 101 LEU A N 1
ATOM 811 C CA . LEU A 1 101 ? -14.477 6.037 16.592 1.00 96.06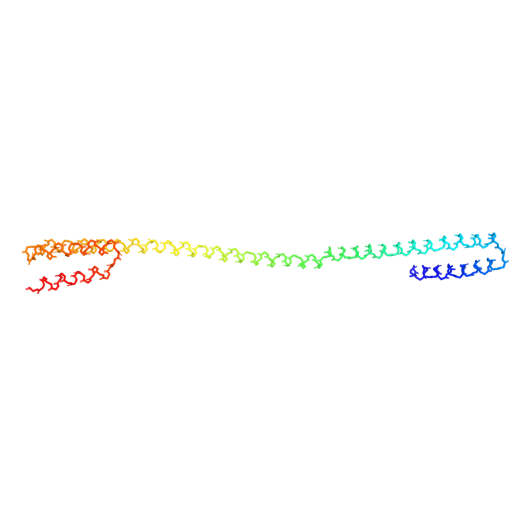 101 LEU A CA 1
ATOM 812 C C . LEU A 1 101 ? -15.277 4.849 17.138 1.00 96.06 101 LEU A C 1
ATOM 814 O O . LEU A 1 101 ? -15.761 4.912 18.266 1.00 96.06 101 LEU A O 1
ATOM 818 N N . GLY A 1 102 ? -15.403 3.767 16.365 1.00 96.75 102 GLY A N 1
ATOM 819 C CA . GLY A 1 102 ? -16.054 2.534 16.811 1.00 96.75 102 GLY A CA 1
ATOM 820 C C . GLY A 1 102 ? -15.354 1.915 18.020 1.00 96.75 102 GLY A C 1
ATOM 821 O O . GLY A 1 102 ? -16.005 1.603 19.013 1.00 96.75 102 GLY A O 1
ATOM 822 N N . TYR A 1 103 ? -14.027 1.822 17.972 1.00 96.88 103 TYR A N 1
ATOM 823 C CA . TYR A 1 103 ? -13.207 1.289 19.057 1.00 96.88 103 TYR A CA 1
ATOM 824 C C . TYR A 1 103 ? -13.357 2.095 20.354 1.00 96.88 103 TYR A C 1
ATOM 826 O O . TYR A 1 103 ? -13.645 1.531 21.410 1.00 96.88 103 TYR A O 1
ATOM 834 N N . PHE A 1 104 ? -13.236 3.425 20.282 1.00 96.69 104 PHE A N 1
ATOM 835 C CA . PHE A 1 104 ? -13.395 4.280 21.462 1.00 96.69 104 PHE A CA 1
ATOM 836 C C . PHE A 1 104 ? -14.812 4.228 22.036 1.00 96.69 104 PHE A C 1
ATOM 838 O O . PHE A 1 104 ? -14.972 4.185 23.258 1.00 96.69 104 PHE A O 1
ATOM 845 N N . LYS A 1 105 ? -15.837 4.183 21.175 1.00 96.62 105 LYS A N 1
ATOM 846 C CA . LYS A 1 105 ? -17.230 4.020 21.611 1.00 96.62 105 LYS A CA 1
ATOM 847 C C . LYS A 1 105 ? -17.446 2.696 22.334 1.00 96.62 105 LYS A C 1
ATOM 849 O O . LYS A 1 105 ? -18.101 2.690 23.373 1.00 96.62 105 LYS A O 1
ATOM 854 N N . GLU A 1 106 ? -16.885 1.600 21.834 1.00 96.56 106 GLU A N 1
ATOM 855 C CA . GLU A 1 106 ? -17.038 0.289 22.468 1.00 96.56 106 GLU A CA 1
ATOM 856 C C . GLU A 1 106 ? -16.325 0.234 23.827 1.00 96.56 106 GLU A C 1
ATOM 858 O O . GLU A 1 106 ? -16.916 -0.211 24.807 1.00 96.56 106 GLU A O 1
ATOM 863 N N . ILE A 1 107 ? -15.118 0.802 23.945 1.00 95.88 107 ILE A N 1
ATOM 864 C CA . ILE A 1 107 ? -14.442 0.941 25.248 1.00 95.88 107 ILE A CA 1
ATOM 865 C C . ILE A 1 107 ? -15.289 1.760 26.221 1.00 95.88 107 ILE A C 1
ATOM 867 O O . ILE A 1 107 ? -15.434 1.397 27.390 1.00 95.88 107 ILE A O 1
ATOM 871 N N . GLN A 1 108 ? -15.839 2.888 25.770 1.00 96.12 108 GLN A N 1
ATOM 872 C CA . GLN A 1 108 ? -16.673 3.727 26.624 1.00 96.12 108 GLN A CA 1
ATOM 873 C C . GLN A 1 108 ? -17.925 2.974 27.076 1.00 96.12 108 GLN A C 1
ATOM 875 O O . GLN A 1 108 ? -18.259 3.008 28.261 1.00 96.12 108 GLN A O 1
ATOM 880 N N . ARG A 1 109 ? -18.579 2.255 26.161 1.00 96.25 109 ARG A N 1
ATOM 881 C CA . ARG A 1 109 ? -19.735 1.411 26.458 1.00 96.25 109 ARG A CA 1
ATOM 882 C C . ARG A 1 109 ? -19.393 0.354 27.505 1.00 96.25 109 ARG A C 1
ATOM 884 O O . ARG A 1 109 ? -20.114 0.248 28.491 1.00 96.25 109 ARG A O 1
ATOM 891 N N . GLN A 1 110 ? -18.284 -0.363 27.344 1.00 95.62 110 GLN A N 1
ATOM 892 C CA . GLN A 1 110 ? -17.825 -1.363 28.313 1.00 95.62 110 GLN A CA 1
ATOM 893 C C . GLN A 1 110 ? -17.582 -0.746 29.693 1.00 95.62 110 GLN A C 1
ATOM 895 O O . GLN A 1 110 ? -18.099 -1.247 30.686 1.00 95.62 110 GLN A O 1
ATOM 900 N N . ARG A 1 111 ? -16.900 0.405 29.770 1.00 95.00 111 ARG A N 1
ATOM 901 C CA . ARG A 1 111 ? -16.679 1.111 31.046 1.00 95.00 111 ARG A CA 1
ATOM 902 C C . ARG A 1 111 ? -17.981 1.536 31.721 1.00 95.00 111 ARG A C 1
ATOM 904 O O . ARG A 1 111 ? -18.073 1.490 32.947 1.00 95.00 111 ARG A O 1
ATOM 911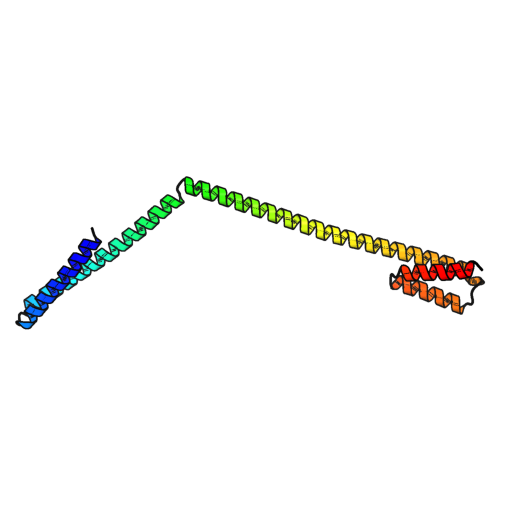 N N . VAL A 1 112 ? -18.965 1.995 30.949 1.00 95.62 112 VAL A N 1
ATOM 912 C CA . VAL A 1 112 ? -20.286 2.366 31.479 1.00 95.62 112 VAL A CA 1
ATOM 913 C C . VAL A 1 112 ? -21.011 1.125 32.000 1.00 95.62 112 VAL A C 1
ATOM 915 O O . VAL A 1 112 ? -21.471 1.141 33.138 1.00 95.62 112 VAL A O 1
ATOM 918 N N . LEU A 1 113 ? -21.029 0.037 31.226 1.00 95.12 113 LEU A N 1
ATOM 919 C CA . LEU A 1 113 ? -21.636 -1.235 31.626 1.00 95.12 113 LEU A CA 1
ATOM 920 C C . LEU A 1 113 ? -20.992 -1.816 32.890 1.00 95.12 113 LEU A C 1
ATOM 922 O O . LEU A 1 113 ? -21.698 -2.260 33.792 1.00 95.12 113 LEU A O 1
ATOM 926 N N . GLU A 1 114 ? -19.664 -1.776 33.003 1.00 93.12 114 GLU A N 1
ATOM 927 C CA . GLU A 1 114 ? -18.957 -2.218 34.206 1.00 93.12 114 GLU A CA 1
ATOM 928 C C . GLU A 1 114 ? -19.329 -1.384 35.434 1.00 93.12 114 GLU A C 1
ATOM 930 O O . GLU A 1 114 ? -19.541 -1.934 36.516 1.00 93.12 114 GLU A O 1
ATOM 935 N N . LYS A 1 115 ? -19.402 -0.055 35.292 1.00 94.12 115 LYS A N 1
ATOM 936 C CA . LYS A 1 115 ? -19.803 0.837 36.390 1.00 94.12 115 LYS A CA 1
ATOM 937 C C . LYS A 1 115 ? -21.226 0.545 36.846 1.00 94.12 115 LYS A C 1
ATOM 939 O O . LYS A 1 115 ? -21.462 0.460 38.049 1.00 94.12 115 LYS A O 1
ATOM 944 N N . ASP A 1 116 ? -22.139 0.366 35.900 1.00 94.00 116 ASP A N 1
ATOM 945 C CA . ASP A 1 116 ? -23.542 0.086 36.188 1.00 94.00 116 ASP A CA 1
ATOM 946 C C . ASP A 1 116 ? -23.714 -1.288 36.851 1.00 94.00 116 ASP A C 1
ATOM 948 O O . ASP A 1 116 ? -24.342 -1.415 37.901 1.00 94.00 116 ASP A O 1
ATOM 952 N N . THR A 1 117 ? -23.014 -2.305 36.342 1.00 91.69 117 THR A N 1
ATOM 953 C CA . THR A 1 117 ? -22.975 -3.647 36.943 1.00 91.69 117 THR A CA 1
ATOM 954 C C . THR A 1 117 ? -22.453 -3.600 38.381 1.00 91.69 117 THR A C 1
ATOM 956 O O . THR A 1 117 ? -23.062 -4.171 39.286 1.00 91.69 117 THR A O 1
ATOM 959 N N . LYS A 1 118 ? -21.359 -2.869 38.637 1.00 92.38 118 LYS A N 1
ATOM 960 C CA . LYS A 1 118 ? -20.824 -2.676 39.997 1.00 92.38 118 LYS A CA 1
ATOM 961 C C . LYS A 1 118 ? -21.822 -1.958 40.903 1.00 92.38 118 LYS A C 1
ATOM 963 O O . LYS A 1 118 ? -21.980 -2.348 42.059 1.00 92.38 118 LYS A O 1
ATOM 968 N N . ALA A 1 119 ? -22.508 -0.934 40.395 1.00 93.81 119 ALA A N 1
ATOM 969 C CA . ALA A 1 119 ? -23.537 -0.219 41.142 1.00 93.81 119 ALA A CA 1
ATOM 970 C C . ALA A 1 119 ? -24.712 -1.141 41.504 1.00 93.81 119 ALA A C 1
ATOM 972 O O . ALA A 1 119 ? -25.146 -1.146 42.656 1.00 93.81 119 ALA A O 1
ATOM 973 N N . HIS A 1 120 ? -25.176 -1.970 40.566 1.00 93.62 120 HIS A N 1
ATOM 974 C CA . HIS A 1 120 ? -26.221 -2.964 40.803 1.00 93.62 120 HIS A CA 1
ATOM 975 C C . HIS A 1 120 ? -25.817 -4.015 41.841 1.00 93.62 120 HIS A C 1
ATOM 977 O O . HIS A 1 120 ? -26.584 -4.273 42.766 1.00 93.62 120 HIS A O 1
ATOM 983 N N . ILE A 1 121 ? -24.604 -4.569 41.752 1.00 94.00 121 ILE A N 1
ATOM 984 C CA . ILE A 1 121 ? -24.074 -5.528 42.738 1.00 94.00 121 ILE A CA 1
ATOM 985 C C . ILE A 1 121 ? -23.995 -4.884 44.124 1.00 94.00 121 ILE A C 1
ATOM 987 O O . ILE A 1 121 ? -24.408 -5.499 45.105 1.00 94.00 121 ILE A O 1
ATOM 991 N N . ASN A 1 122 ? -23.508 -3.645 44.224 1.00 93.62 122 ASN A N 1
ATOM 992 C CA . ASN A 1 122 ? -23.433 -2.938 45.502 1.00 93.62 122 ASN A CA 1
ATOM 993 C C . ASN A 1 122 ? -24.821 -2.698 46.106 1.00 93.62 122 ASN A C 1
ATOM 995 O O . ASN A 1 122 ? -25.004 -2.942 47.297 1.00 93.62 122 ASN A O 1
ATOM 999 N N . LYS A 1 123 ? -25.799 -2.280 45.292 1.00 94.00 123 LYS A N 1
ATOM 1000 C CA . LYS A 1 123 ? -27.194 -2.119 45.727 1.00 94.00 123 LYS A CA 1
ATOM 1001 C C . LYS A 1 123 ? -27.795 -3.445 46.201 1.00 94.00 123 LYS A C 1
ATOM 1003 O O . LYS A 1 123 ? -28.409 -3.480 47.261 1.00 94.00 123 LYS A O 1
ATOM 1008 N N . LEU A 1 124 ? -27.578 -4.537 45.465 1.00 94.12 124 LEU A N 1
ATOM 1009 C CA . LEU A 1 124 ? -28.059 -5.869 45.845 1.00 94.12 124 LEU A CA 1
ATOM 1010 C C . LEU A 1 124 ? -27.416 -6.350 47.154 1.00 94.12 124 LEU A C 1
ATOM 1012 O O . LEU A 1 124 ? -28.113 -6.812 48.051 1.00 94.12 124 LEU A O 1
ATOM 1016 N N . ALA A 1 125 ? -26.100 -6.195 47.299 1.00 93.44 125 ALA A N 1
ATOM 1017 C CA . ALA A 1 125 ? -25.389 -6.568 48.518 1.00 93.44 125 ALA A CA 1
ATOM 1018 C C . ALA A 1 125 ? -25.859 -5.757 49.740 1.00 93.44 125 ALA A C 1
ATOM 1020 O O . ALA A 1 125 ? -25.982 -6.320 50.827 1.00 93.44 125 ALA A O 1
ATOM 1021 N N . GLN A 1 126 ? -26.144 -4.460 49.565 1.00 94.06 126 GLN A N 1
ATOM 1022 C CA . GLN A 1 126 ? -26.726 -3.610 50.611 1.00 94.06 126 GLN A CA 1
ATOM 1023 C C . GLN A 1 126 ? -28.147 -4.052 50.978 1.00 94.06 126 GLN A C 1
ATOM 1025 O O . GLN A 1 126 ? -28.471 -4.125 52.159 1.00 94.06 126 GLN A O 1
ATOM 1030 N N . ALA A 1 127 ? -28.980 -4.392 49.991 1.00 92.88 127 ALA A N 1
ATOM 1031 C CA . ALA A 1 127 ? -30.321 -4.917 50.244 1.00 92.88 127 ALA A CA 1
ATOM 1032 C C . ALA A 1 127 ? -30.271 -6.223 51.059 1.00 92.88 127 ALA A C 1
ATOM 1034 O O . ALA A 1 127 ? -30.955 -6.335 52.074 1.00 92.88 127 ALA A O 1
ATOM 1035 N N . ILE A 1 128 ? -29.383 -7.154 50.688 1.00 92.00 128 ILE A N 1
ATOM 1036 C CA . ILE A 1 128 ? -29.141 -8.402 51.432 1.00 92.00 128 ILE A CA 1
ATOM 1037 C C . ILE A 1 128 ? -28.641 -8.118 52.854 1.00 92.00 128 ILE A C 1
ATOM 1039 O O . ILE A 1 128 ? -29.031 -8.801 53.794 1.00 92.00 128 ILE A O 1
ATOM 1043 N N . GLU A 1 129 ? -27.772 -7.123 53.039 1.00 92.94 129 GLU A N 1
ATOM 1044 C CA . GLU A 1 129 ? -27.275 -6.741 54.364 1.00 92.94 129 GLU A CA 1
ATOM 1045 C C . GLU A 1 129 ? -28.401 -6.210 55.262 1.00 92.94 129 GLU A C 1
ATOM 1047 O O . GLU A 1 129 ? -28.507 -6.624 56.418 1.00 92.94 129 GLU A O 1
ATOM 1052 N N . ILE A 1 130 ? -29.284 -5.366 54.720 1.00 92.31 130 ILE A N 1
ATOM 1053 C CA . ILE A 1 130 ? -30.478 -4.875 55.423 1.00 92.31 130 ILE A CA 1
ATOM 1054 C C . ILE A 1 130 ? -31.412 -6.041 55.776 1.00 92.31 130 ILE A C 1
ATOM 1056 O O . ILE A 1 130 ? -31.899 -6.121 56.904 1.00 92.31 130 ILE A O 1
ATOM 1060 N N . GLU A 1 131 ? -31.650 -6.971 54.849 1.00 89.69 131 GLU A N 1
ATOM 1061 C CA . GLU A 1 131 ? -32.454 -8.170 55.112 1.00 89.69 131 GLU A CA 1
ATOM 1062 C C . GLU A 1 131 ? -31.833 -9.048 56.198 1.00 89.69 131 GLU A C 1
ATOM 1064 O O . GLU A 1 131 ? -32.509 -9.404 57.159 1.00 89.69 131 GLU A O 1
ATOM 1069 N N . LEU A 1 132 ? -30.533 -9.336 56.122 1.00 90.00 132 LEU A N 1
ATOM 1070 C CA . LEU A 1 132 ? -29.827 -10.099 57.151 1.00 90.00 132 LEU A CA 1
ATOM 1071 C C . LEU A 1 132 ? -29.952 -9.437 58.525 1.00 90.00 132 LEU A C 1
ATOM 1073 O O . LEU A 1 132 ? -30.178 -10.134 59.514 1.00 90.00 132 LEU A O 1
ATOM 1077 N N . GLN A 1 133 ? -29.837 -8.107 58.606 1.00 89.88 133 GLN A N 1
ATOM 1078 C CA . GLN A 1 133 ? -30.028 -7.372 59.859 1.00 89.88 133 GLN A CA 1
ATOM 1079 C C . GLN A 1 133 ? -31.447 -7.528 60.419 1.00 89.88 133 GLN A C 1
ATOM 1081 O O . GLN A 1 133 ? -31.594 -7.676 61.632 1.00 89.88 133 GLN A O 1
ATOM 1086 N N . ARG A 1 134 ? -32.475 -7.561 59.561 1.00 88.25 134 ARG A N 1
ATOM 1087 C CA . ARG A 1 134 ? -33.870 -7.801 59.973 1.00 88.25 134 ARG A CA 1
ATOM 1088 C C . ARG A 1 134 ? -34.098 -9.221 60.491 1.00 88.25 134 ARG A C 1
ATOM 1090 O O . ARG A 1 134 ? -34.840 -9.396 61.448 1.00 88.25 134 ARG A O 1
ATOM 1097 N N . VAL A 1 135 ? -33.449 -10.222 59.893 1.00 87.06 135 VAL A N 1
ATOM 1098 C CA . VAL A 1 135 ? -33.607 -11.648 60.260 1.00 87.06 135 VAL A CA 1
ATOM 1099 C C . VAL A 1 135 ? -32.639 -12.076 61.373 1.00 87.06 135 VAL A C 1
ATOM 1101 O O . VAL A 1 135 ? -32.764 -13.158 61.938 1.00 87.06 135 VAL A O 1
ATOM 1104 N N . LYS A 1 136 ? -31.700 -11.208 61.767 1.00 87.62 136 LYS A N 1
ATOM 1105 C CA . LYS A 1 136 ? -30.743 -11.432 62.861 1.00 87.62 136 LYS A CA 1
ATOM 1106 C C . LYS A 1 136 ? -31.339 -12.052 64.142 1.00 87.62 136 LYS A C 1
ATOM 1108 O O . LYS A 1 136 ? -30.701 -12.975 64.642 1.00 87.62 136 LYS A O 1
ATOM 1113 N N . PRO A 1 137 ? -32.491 -11.610 64.694 1.00 85.00 137 PRO A N 1
ATOM 1114 C CA . PRO A 1 137 ? -33.044 -12.206 65.916 1.00 85.00 137 PRO A CA 1
ATOM 1115 C C . PRO A 1 137 ? -33.551 -13.647 65.734 1.00 85.00 137 PRO A C 1
ATOM 1117 O O . PRO A 1 137 ? -33.683 -14.364 66.719 1.00 85.00 137 PRO A O 1
ATOM 1120 N N . LEU A 1 138 ? -33.811 -14.078 64.496 1.00 83.88 138 LEU A N 1
ATOM 1121 C CA . LEU A 1 138 ? -34.345 -15.403 64.158 1.00 83.88 138 LEU A CA 1
ATOM 1122 C C . LEU A 1 138 ? -33.244 -16.419 63.806 1.00 83.88 138 LEU A C 1
ATOM 1124 O O . LEU A 1 138 ? -33.516 -17.604 63.634 1.00 83.88 138 LEU A O 1
ATOM 1128 N N . LEU A 1 139 ? -31.993 -15.967 63.670 1.00 83.31 139 LEU A N 1
ATOM 1129 C CA . LEU A 1 139 ? -30.875 -16.772 63.181 1.00 83.31 139 LEU A CA 1
ATOM 1130 C C . LEU A 1 139 ? -29.838 -17.033 64.284 1.00 83.31 139 LEU A C 1
ATOM 1132 O O . LEU A 1 139 ? -29.458 -16.111 65.010 1.00 83.31 139 LEU A O 1
ATOM 1136 N N . PRO A 1 140 ? -29.259 -18.247 64.349 1.00 88.81 140 PRO A N 1
ATOM 1137 C CA . PRO A 1 140 ? -28.075 -18.499 65.160 1.00 88.81 140 PRO A CA 1
ATOM 1138 C C . PRO A 1 140 ? -26.926 -17.552 64.783 1.00 88.81 140 PRO A C 1
ATOM 1140 O O . PRO A 1 140 ? -26.643 -17.310 63.604 1.00 88.81 140 PRO A O 1
ATOM 1143 N N . SER A 1 141 ? -26.213 -17.046 65.792 1.00 86.75 141 SER A N 1
ATOM 1144 C CA . SER A 1 141 ? -25.164 -16.029 65.617 1.00 86.75 141 SER A CA 1
ATOM 1145 C C . SER A 1 141 ? -24.028 -16.468 64.678 1.00 86.75 141 SER A C 1
ATOM 1147 O O . SER A 1 141 ? -23.471 -15.639 63.953 1.00 86.75 141 SER A O 1
ATOM 1149 N N . ALA A 1 142 ? -23.708 -17.766 64.640 1.00 88.75 142 ALA A N 1
ATOM 1150 C CA . ALA A 1 142 ? -22.719 -18.347 63.732 1.00 88.75 142 ALA A CA 1
ATOM 1151 C C . ALA A 1 142 ? -23.170 -18.286 62.259 1.00 88.75 142 ALA A C 1
ATOM 1153 O O . ALA A 1 142 ? -22.411 -17.823 61.402 1.00 88.75 142 ALA A O 1
ATOM 1154 N N . THR A 1 143 ? -24.417 -18.673 61.974 1.00 87.75 143 THR A N 1
ATOM 1155 C CA . THR A 1 143 ? -25.013 -18.662 60.627 1.00 87.75 143 THR A CA 1
ATOM 1156 C C . THR A 1 143 ? -25.127 -17.238 60.085 1.00 87.75 143 THR A C 1
ATOM 1158 O O . THR A 1 143 ? -24.754 -16.973 58.942 1.00 87.75 143 THR A O 1
ATOM 1161 N N . PHE A 1 144 ? -25.539 -16.286 60.929 1.00 90.88 144 PHE A N 1
ATOM 1162 C CA . PHE A 1 144 ? -25.582 -14.865 60.573 1.00 90.88 144 PHE A CA 1
ATOM 1163 C C . PHE A 1 144 ? -24.200 -14.336 60.147 1.00 90.88 144 PHE A C 1
ATOM 1165 O O . PHE A 1 144 ? -24.056 -13.740 59.077 1.00 90.88 144 PHE A O 1
ATOM 1172 N N . ARG A 1 145 ? -23.148 -14.607 60.938 1.00 90.81 145 ARG A N 1
ATOM 1173 C CA . ARG A 1 145 ? -21.770 -14.207 60.588 1.00 90.81 145 ARG A CA 1
ATOM 1174 C C . ARG A 1 145 ? -21.299 -14.863 59.290 1.00 90.81 145 ARG A C 1
ATOM 1176 O O . ARG A 1 145 ? -20.580 -14.230 58.516 1.00 90.81 145 ARG A O 1
ATOM 1183 N N . GLN A 1 146 ? -21.692 -16.110 59.036 1.00 92.75 146 GLN A N 1
ATOM 1184 C CA . GLN A 1 146 ? -21.350 -16.811 57.802 1.00 92.75 146 GLN A CA 1
ATOM 1185 C C . GLN A 1 146 ? -21.996 -16.150 56.576 1.00 92.75 146 GLN A C 1
ATOM 1187 O O . GLN A 1 146 ? -21.302 -15.928 55.582 1.00 92.75 146 GLN A O 1
ATOM 1192 N N . PHE A 1 147 ? -23.281 -15.790 56.639 1.00 92.00 147 PHE A N 1
ATOM 1193 C CA . PHE A 1 147 ? -23.961 -15.104 55.537 1.00 92.00 147 PHE A CA 1
ATOM 1194 C C . PHE A 1 147 ? -23.423 -13.692 55.295 1.00 92.00 147 PHE A C 1
ATOM 1196 O O . PHE A 1 147 ? -23.193 -13.332 54.142 1.00 92.00 147 PHE A O 1
ATOM 1203 N N . MET A 1 148 ? -23.093 -12.943 56.351 1.00 92.38 148 MET A N 1
ATOM 1204 C CA . MET A 1 148 ? -22.417 -11.645 56.219 1.00 92.38 148 MET A CA 1
ATOM 1205 C C . MET A 1 148 ? -21.062 -11.769 55.506 1.00 92.38 148 MET A C 1
ATOM 1207 O O . MET A 1 148 ? -20.774 -11.020 54.572 1.00 92.38 148 MET A O 1
ATOM 1211 N N . ARG A 1 149 ? -20.249 -12.769 55.877 1.00 93.69 149 ARG A N 1
ATOM 1212 C CA . ARG A 1 149 ? -18.967 -13.047 55.204 1.00 93.69 149 ARG A CA 1
ATOM 1213 C C . ARG A 1 149 ? -19.158 -13.443 53.738 1.00 93.69 149 ARG A C 1
ATOM 1215 O O . ARG A 1 149 ? -18.386 -13.000 52.889 1.00 93.69 149 ARG A O 1
ATOM 1222 N N . LYS A 1 150 ? -20.176 -14.256 53.427 1.00 93.50 150 LYS A N 1
ATOM 1223 C CA . LYS A 1 150 ? -20.518 -14.634 52.044 1.00 93.50 150 LYS A CA 1
ATOM 1224 C C . LYS A 1 150 ? -20.941 -13.419 51.215 1.00 93.50 150 LYS A C 1
ATOM 1226 O O . LYS A 1 150 ? -20.396 -13.236 50.132 1.00 93.50 150 LYS A O 1
ATOM 1231 N N . ASN A 1 151 ? -21.815 -12.558 51.742 1.00 93.56 151 ASN A N 1
ATOM 1232 C CA . ASN A 1 151 ? -22.244 -11.323 51.077 1.00 93.56 151 ASN A CA 1
ATOM 1233 C C . ASN A 1 151 ? -21.042 -10.423 50.740 1.00 93.56 151 ASN A C 1
ATOM 1235 O O . ASN A 1 151 ? -20.845 -10.024 49.592 1.00 93.56 151 ASN A O 1
ATOM 1239 N N . GLN A 1 152 ? -20.162 -10.187 51.720 1.00 93.62 152 GLN A N 1
ATOM 1240 C CA . GLN A 1 152 ? -18.957 -9.384 51.514 1.00 93.62 152 GLN A CA 1
ATOM 1241 C C . GLN A 1 152 ? -18.015 -10.010 50.476 1.00 93.62 152 GLN A C 1
ATOM 1243 O O . GLN A 1 152 ? -17.503 -9.304 49.605 1.00 93.62 152 GLN A O 1
ATOM 1248 N N . ARG A 1 153 ? -17.809 -11.332 50.526 1.00 95.25 153 ARG A N 1
ATOM 1249 C CA . ARG A 1 153 ? -16.969 -12.050 49.559 1.00 95.25 153 ARG A CA 1
ATOM 1250 C C . ARG A 1 153 ? -17.531 -11.953 48.142 1.00 95.25 153 ARG A C 1
ATOM 1252 O O . ARG A 1 153 ? -16.782 -11.623 47.227 1.00 95.25 153 ARG A O 1
ATOM 1259 N N . TYR A 1 154 ? -18.824 -12.206 47.952 1.00 93.44 154 TYR A N 1
ATOM 1260 C CA . TYR A 1 154 ? -19.447 -12.164 46.628 1.00 93.44 154 TYR A CA 1
ATOM 1261 C C . TYR A 1 154 ? -19.514 -10.742 46.057 1.00 93.44 154 TYR A C 1
ATOM 1263 O O . TYR A 1 154 ? -19.318 -10.571 44.854 1.00 93.44 154 TYR A O 1
ATOM 1271 N N . ARG A 1 155 ? -19.663 -9.717 46.911 1.00 92.56 155 ARG A N 1
ATOM 1272 C CA . ARG A 1 155 ? -19.506 -8.305 46.525 1.00 92.56 155 ARG A CA 1
ATOM 1273 C C . ARG A 1 155 ? -18.097 -8.010 46.010 1.00 92.56 155 ARG A C 1
ATOM 1275 O O . ARG A 1 155 ? -17.957 -7.434 44.936 1.00 92.56 155 ARG A O 1
ATOM 1282 N N . MET A 1 156 ? -17.058 -8.427 46.740 1.00 91.38 156 MET A N 1
ATOM 1283 C CA . MET A 1 156 ? -15.661 -8.215 46.324 1.00 91.38 156 MET A CA 1
ATOM 1284 C C . MET A 1 156 ? -15.321 -8.950 45.023 1.00 91.38 156 MET A C 1
ATOM 1286 O O . MET A 1 156 ? -14.568 -8.436 44.204 1.00 91.38 156 MET A O 1
ATOM 1290 N N . GLN A 1 157 ? -15.915 -10.124 44.809 1.00 92.44 157 GLN A N 1
ATOM 1291 C CA . GLN A 1 157 ? -15.764 -10.910 43.582 1.00 92.44 157 GLN A CA 1
ATOM 1292 C C . GLN A 1 157 ? -16.641 -10.419 42.419 1.00 92.44 157 GLN A C 1
ATOM 1294 O O . GLN A 1 157 ? -16.567 -10.990 41.336 1.00 92.44 157 GLN A O 1
ATOM 1299 N N . GLN A 1 158 ? -17.490 -9.407 42.633 1.00 88.38 158 GLN A N 1
ATOM 1300 C CA . GLN A 1 158 ? -18.483 -8.923 41.663 1.00 88.38 158 GLN A CA 1
ATOM 1301 C C . GLN A 1 158 ? -19.368 -10.044 41.087 1.00 88.38 158 GLN A C 1
ATOM 1303 O O . GLN A 1 158 ? -19.776 -10.015 39.927 1.00 88.38 158 GLN A O 1
ATOM 1308 N N . ASN A 1 159 ? -19.692 -11.044 41.910 1.00 91.94 159 ASN A N 1
ATOM 1309 C CA . ASN A 1 159 ? -20.466 -12.202 41.483 1.00 91.94 159 ASN A CA 1
ATOM 1310 C C . ASN A 1 159 ? -21.957 -11.989 41.768 1.00 91.94 159 ASN A C 1
ATOM 1312 O O . ASN A 1 159 ? -22.474 -12.381 42.817 1.00 91.94 159 ASN A O 1
ATOM 1316 N N . ALA A 1 160 ? -22.646 -11.360 40.813 1.00 90.31 160 ALA A N 1
ATOM 1317 C CA . ALA A 1 160 ? -24.079 -11.079 40.906 1.00 90.31 160 ALA A CA 1
ATOM 1318 C C . ALA A 1 160 ? -24.921 -12.355 41.083 1.00 90.31 160 ALA A C 1
ATOM 1320 O O . ALA A 1 160 ? -25.869 -12.365 41.864 1.00 90.31 160 ALA A O 1
ATOM 1321 N N . LYS A 1 161 ? -24.545 -13.453 40.413 1.00 92.75 161 LYS A N 1
ATOM 1322 C CA . LYS A 1 161 ? -25.258 -14.734 40.499 1.00 92.75 161 LYS A CA 1
ATOM 1323 C C . LYS A 1 161 ? -25.194 -15.320 41.910 1.00 92.75 161 LYS A C 1
ATOM 1325 O O . LYS A 1 161 ? -26.225 -15.683 42.463 1.00 92.75 161 LYS A O 1
ATOM 1330 N N . ALA A 1 162 ? -24.009 -15.336 42.519 1.00 91.38 162 ALA A N 1
ATOM 1331 C CA . ALA A 1 162 ? -23.843 -15.822 43.888 1.00 91.38 162 ALA A CA 1
ATOM 1332 C C . ALA A 1 162 ? -24.569 -14.939 44.922 1.00 91.38 162 ALA A C 1
ATOM 1334 O O . ALA A 1 162 ? -25.069 -15.451 45.922 1.00 91.38 162 ALA A O 1
ATOM 1335 N N . LEU A 1 163 ? -24.668 -13.623 44.681 1.00 93.00 163 LEU A N 1
ATOM 1336 C CA . LEU A 1 163 ? -25.478 -12.724 45.513 1.00 93.00 163 LEU A CA 1
ATOM 1337 C C . LEU A 1 163 ? -26.979 -13.020 45.393 1.00 93.00 163 LEU A C 1
ATOM 1339 O O . LEU A 1 163 ? -27.665 -13.044 46.409 1.00 93.00 163 LEU A O 1
ATOM 1343 N N . LEU A 1 164 ? -27.483 -13.294 44.188 1.00 93.31 164 LEU A N 1
ATOM 1344 C CA . LEU A 1 164 ? -28.882 -13.689 43.984 1.00 93.31 164 LEU A CA 1
ATOM 1345 C C . LEU A 1 164 ? -29.197 -15.044 44.633 1.00 93.31 164 LEU A C 1
ATOM 1347 O O . LEU A 1 164 ? -30.228 -15.190 45.283 1.00 93.31 164 LEU A O 1
ATOM 1351 N N . GLU A 1 165 ? -28.297 -16.022 44.515 1.00 93.50 165 GLU A N 1
ATOM 1352 C CA . GLU A 1 165 ? -28.433 -17.311 45.204 1.00 93.50 165 GLU A CA 1
ATOM 1353 C C . GLU A 1 165 ? -28.443 -17.136 46.729 1.00 93.50 165 GLU A C 1
ATOM 1355 O O . GLU A 1 165 ? -29.264 -17.748 47.412 1.00 93.50 165 GLU A O 1
ATOM 1360 N N . LEU A 1 166 ? -27.584 -16.261 47.266 1.00 91.25 166 LEU A N 1
ATOM 1361 C CA . LEU A 1 166 ? -27.562 -15.927 48.690 1.00 91.25 166 LEU A CA 1
ATOM 1362 C C . LEU A 1 166 ? -28.868 -15.255 49.139 1.00 91.25 166 LEU A C 1
ATOM 1364 O O . LEU A 1 166 ? -29.417 -15.636 50.170 1.00 91.25 166 LEU A O 1
ATOM 1368 N N . HIS A 1 167 ? -29.380 -14.294 48.368 1.00 91.44 167 HIS A N 1
ATOM 1369 C CA . HIS A 1 167 ? -30.662 -13.642 48.641 1.00 91.44 167 HIS A CA 1
ATOM 1370 C C . HIS A 1 167 ? -31.814 -14.657 48.658 1.00 91.44 167 HIS A C 1
ATOM 1372 O O . HIS A 1 167 ? -32.584 -14.691 49.614 1.00 91.44 167 HIS A O 1
ATOM 1378 N N . ASN A 1 168 ? -31.875 -15.561 47.676 1.00 89.94 168 ASN A N 1
ATOM 1379 C CA . ASN A 1 168 ? -32.882 -16.624 47.637 1.00 89.94 168 ASN A CA 1
ATOM 1380 C C . ASN A 1 168 ? -32.776 -17.569 48.844 1.00 89.94 168 ASN A C 1
ATOM 1382 O O . ASN A 1 168 ? -33.796 -17.920 49.432 1.00 89.94 168 ASN A O 1
ATOM 1386 N N . GLN A 1 169 ? -31.562 -17.947 49.261 1.00 88.12 169 GLN A N 1
ATOM 1387 C CA . GLN A 1 169 ? -31.356 -18.756 50.470 1.00 88.12 169 GLN A CA 1
ATOM 1388 C C . GLN A 1 169 ? -31.895 -18.048 51.717 1.00 88.12 169 GLN A C 1
ATOM 1390 O O . GLN A 1 169 ? -32.621 -18.656 52.503 1.00 88.12 169 GLN A O 1
ATOM 1395 N N . ILE A 1 170 ? -31.602 -16.756 51.878 1.00 86.00 170 ILE A N 1
ATOM 1396 C CA . ILE A 1 170 ? -32.103 -15.956 53.003 1.00 86.00 170 ILE A CA 1
ATOM 1397 C C . ILE A 1 170 ? -33.632 -15.873 52.956 1.00 86.00 170 ILE A C 1
ATOM 1399 O O . ILE A 1 170 ? -34.276 -16.165 53.962 1.00 86.00 170 ILE A O 1
ATOM 1403 N N . ALA A 1 171 ? -34.211 -15.582 51.788 1.00 85.06 171 ALA A N 1
ATOM 1404 C CA . ALA A 1 171 ? -35.655 -15.496 51.589 1.00 85.06 171 ALA A CA 1
ATOM 1405 C C . ALA A 1 171 ? -36.374 -16.821 51.898 1.00 85.06 171 ALA A C 1
ATOM 1407 O O . ALA A 1 171 ? -37.429 -16.821 52.530 1.00 85.06 171 ALA A O 1
ATOM 1408 N N . THR A 1 172 ? -35.799 -17.971 51.520 1.00 83.38 172 THR A N 1
ATOM 1409 C CA . THR A 1 172 ? -36.368 -19.290 51.862 1.00 83.38 172 THR A CA 1
ATOM 1410 C C . THR A 1 172 ? -36.330 -19.596 53.358 1.00 83.38 172 THR A C 1
ATOM 1412 O O . THR A 1 172 ? -37.204 -20.302 53.852 1.00 83.38 172 THR A O 1
ATOM 1415 N N . LEU A 1 173 ? -35.355 -19.048 54.089 1.00 75.75 173 LEU A N 1
ATOM 1416 C CA . LEU A 1 173 ? -35.254 -19.192 55.543 1.00 75.75 173 LEU A CA 1
ATOM 1417 C C . LEU A 1 173 ? -36.205 -18.253 56.296 1.00 75.75 173 LEU A C 1
ATOM 1419 O O . LEU A 1 173 ? -36.558 -18.555 57.427 1.00 75.75 173 LEU A O 1
ATOM 1423 N N . THR A 1 174 ? -36.617 -17.138 55.682 1.00 66.94 174 THR A N 1
ATOM 1424 C CA . THR A 1 174 ? -37.564 -16.175 56.279 1.00 66.94 174 THR A CA 1
ATOM 1425 C C . THR A 1 174 ? -39.030 -16.478 55.983 1.00 66.94 174 THR A C 1
ATOM 1427 O O . THR A 1 174 ? -39.904 -15.919 56.635 1.00 66.94 174 THR A O 1
ATOM 1430 N N . ARG A 1 175 ? -39.313 -17.311 54.973 1.00 59.50 175 ARG A N 1
ATOM 1431 C CA . ARG A 1 175 ? -40.673 -17.729 54.582 1.00 59.50 175 ARG A CA 1
ATOM 1432 C C . ARG A 1 175 ? -41.212 -18.938 55.360 1.00 59.50 175 ARG A C 1
ATOM 1434 O O . ARG A 1 175 ? -42.312 -19.389 55.051 1.00 59.50 175 ARG A O 1
ATOM 1441 N N . LYS A 1 176 ? -40.444 -19.469 56.310 1.00 45.50 176 LYS A N 1
ATOM 1442 C CA . LYS A 1 176 ? -40.897 -20.444 57.310 1.00 45.50 176 LYS A CA 1
ATOM 1443 C C . LYS A 1 176 ? -41.181 -19.724 58.615 1.00 45.50 176 LYS A C 1
ATOM 1445 O O . LYS A 1 176 ? -42.152 -20.138 59.277 1.00 45.50 176 LYS A O 1
#